Protein AF-A0A941Y9D6-F1 (afdb_monomer_lite)

Foldseek 3Di:
DWFAAPPPGDTDPDNHHPVPPDDDDDCVRVLVDPLQVVQFVVQCVVVCAAPPPRHNPQKTKAQQDVVLVVVSVVDRDDVVCVVVVRIHIHHPVVRVVSCVVVVVDDPDDD

Radius of gyration: 17.36 Å; chains: 1; bounding box: 41×29×42 Å

Sequence (110 aa):
MMRPCLRCGELASGSYCEEHAPVKASAKERGYTYAWSRLSKRCREIQPWCLDCGSEQDLSLDHTTPAAWEIAKRRPLTLKDAAKGLVVVRCMECNNKAGKARGYGVKRAD

pLDDT: mean 88.37, std 13.75, range [37.16, 98.31]

Structure (mmCIF, N/CA/C/O backbone):
data_AF-A0A941Y9D6-F1
#
_entry.id   AF-A0A941Y9D6-F1
#
loop_
_atom_site.group_PDB
_atom_site.id
_atom_site.type_symbol
_atom_site.label_atom_id
_atom_site.label_alt_id
_atom_site.label_comp_id
_atom_site.label_asym_id
_atom_site.label_entity_id
_atom_site.label_seq_id
_atom_site.pdbx_PDB_ins_code
_atom_site.Cartn_x
_atom_site.Cartn_y
_atom_site.Cartn_z
_atom_site.occupancy
_atom_site.B_iso_or_equiv
_atom_site.auth_seq_id
_atom_site.auth_comp_id
_atom_site.auth_asym_id
_atom_site.auth_atom_id
_atom_site.pdbx_PDB_model_num
ATOM 1 N N . MET A 1 1 ? 24.019 -12.736 -13.825 1.00 77.88 1 MET A N 1
ATOM 2 C CA . MET A 1 1 ? 24.033 -13.477 -15.104 1.00 77.88 1 MET A CA 1
ATOM 3 C C . MET A 1 1 ? 23.581 -12.524 -16.191 1.00 77.88 1 MET A C 1
ATOM 5 O O . MET A 1 1 ? 22.601 -11.826 -15.957 1.00 77.88 1 MET A O 1
ATOM 9 N N . MET A 1 2 ? 24.304 -12.435 -17.307 1.00 90.62 2 MET A N 1
ATOM 10 C CA . MET A 1 2 ? 23.871 -11.601 -18.432 1.00 90.62 2 MET A CA 1
ATOM 11 C C . MET A 1 2 ? 22.859 -12.366 -19.285 1.00 90.62 2 MET A C 1
ATOM 13 O O . MET A 1 2 ? 22.965 -13.584 -19.418 1.00 90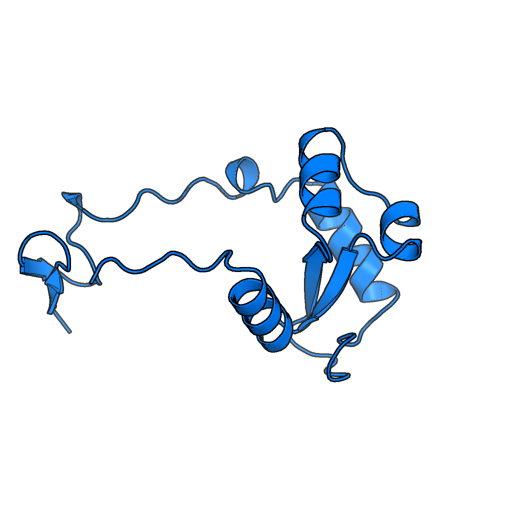.62 2 MET A O 1
ATOM 17 N N . ARG A 1 3 ? 21.862 -11.665 -19.822 1.00 93.81 3 ARG A N 1
ATOM 18 C CA . ARG A 1 3 ? 20.841 -12.226 -20.713 1.00 93.81 3 ARG A CA 1
ATOM 19 C C . ARG A 1 3 ? 20.492 -11.230 -21.821 1.00 93.81 3 ARG A C 1
ATOM 21 O O . ARG A 1 3 ? 20.707 -10.036 -21.620 1.00 93.81 3 ARG A O 1
ATOM 28 N N . PRO A 1 4 ? 19.942 -11.687 -22.954 1.00 95.75 4 PRO A N 1
ATOM 29 C CA . PRO A 1 4 ? 19.460 -10.792 -23.999 1.00 95.75 4 PRO A CA 1
ATOM 30 C C . PRO A 1 4 ? 18.410 -9.806 -23.471 1.00 95.75 4 PRO A C 1
ATOM 32 O O . PRO A 1 4 ? 17.493 -10.183 -22.734 1.00 95.75 4 PRO A O 1
ATOM 35 N N . CYS A 1 5 ? 18.539 -8.544 -23.862 1.00 94.69 5 CYS A N 1
ATOM 36 C CA . CYS A 1 5 ? 17.536 -7.509 -23.677 1.00 94.69 5 CYS A CA 1
ATOM 37 C C . CYS A 1 5 ? 16.238 -7.929 -24.374 1.00 94.69 5 CYS A C 1
ATOM 39 O O . CYS A 1 5 ? 16.250 -8.277 -25.552 1.00 94.69 5 CYS A O 1
ATOM 41 N N . LEU A 1 6 ? 15.102 -7.820 -23.682 1.00 93.44 6 LEU A N 1
ATOM 42 C CA . LEU A 1 6 ? 13.788 -8.194 -24.219 1.00 93.44 6 LEU A CA 1
ATOM 43 C C . LEU A 1 6 ? 13.308 -7.300 -25.378 1.00 93.44 6 LEU A C 1
ATOM 45 O O . LEU A 1 6 ? 12.282 -7.606 -25.972 1.00 93.44 6 LEU A O 1
ATOM 49 N N . ARG A 1 7 ? 14.005 -6.194 -25.683 1.00 91.94 7 ARG A N 1
ATOM 50 C CA . ARG A 1 7 ? 13.630 -5.263 -26.761 1.00 91.94 7 ARG A CA 1
ATOM 51 C C . ARG A 1 7 ? 14.571 -5.288 -27.965 1.00 91.94 7 ARG A C 1
ATOM 53 O O . ARG A 1 7 ? 14.086 -5.281 -29.087 1.00 91.94 7 ARG A O 1
ATOM 60 N N . CYS A 1 8 ? 15.886 -5.307 -27.742 1.00 94.56 8 CYS A N 1
ATOM 61 C CA . CYS A 1 8 ? 16.888 -5.272 -28.818 1.00 94.56 8 CYS A CA 1
ATOM 62 C C . CYS A 1 8 ? 17.754 -6.536 -28.921 1.00 94.56 8 CYS A C 1
ATOM 64 O O . CYS A 1 8 ? 18.535 -6.654 -29.855 1.00 94.56 8 CYS A O 1
ATOM 66 N N . GLY A 1 9 ? 17.654 -7.476 -27.974 1.00 93.50 9 GLY A N 1
ATOM 67 C CA . GLY A 1 9 ? 18.443 -8.714 -27.971 1.00 93.50 9 GLY A CA 1
ATOM 68 C C . GLY A 1 9 ? 19.893 -8.576 -27.487 1.00 93.50 9 GLY A C 1
ATOM 69 O O . GLY A 1 9 ? 20.535 -9.591 -27.225 1.00 93.50 9 GLY A O 1
ATOM 70 N N . GLU A 1 10 ? 20.409 -7.360 -27.296 1.00 95.31 10 GLU A N 1
ATOM 71 C CA . GLU A 1 10 ? 21.774 -7.144 -26.799 1.00 95.31 10 GLU A CA 1
ATOM 72 C C . GLU A 1 10 ? 21.979 -7.678 -25.381 1.00 95.31 10 GLU A C 1
ATOM 74 O O . GLU A 1 10 ? 21.054 -7.720 -24.567 1.00 95.31 10 GLU A O 1
ATOM 79 N N . LEU A 1 11 ? 23.212 -8.068 -25.062 1.00 96.12 11 LEU A N 1
ATOM 80 C CA . LEU A 1 11 ? 23.544 -8.611 -23.753 1.00 96.12 11 LEU A CA 1
ATOM 81 C C . LEU A 1 11 ? 23.364 -7.543 -22.659 1.00 96.12 11 LEU A C 1
ATOM 83 O O . LEU A 1 11 ? 24.011 -6.501 -22.680 1.00 96.12 11 LEU A O 1
ATOM 87 N N . ALA A 1 12 ? 22.509 -7.821 -21.677 1.00 93.75 12 ALA A N 1
ATOM 88 C CA . ALA A 1 12 ? 22.212 -6.922 -20.571 1.00 93.75 12 ALA A CA 1
ATOM 89 C C . ALA A 1 12 ? 22.325 -7.637 -19.217 1.00 93.75 12 ALA A C 1
ATOM 91 O O . ALA A 1 12 ? 22.146 -8.852 -19.097 1.00 93.75 12 ALA A O 1
ATOM 92 N N . SER A 1 13 ? 22.566 -6.864 -18.158 1.00 92.38 13 SER A N 1
ATOM 93 C CA . SER A 1 13 ? 22.562 -7.352 -16.770 1.00 92.38 13 SER A CA 1
ATOM 94 C C . SER A 1 13 ? 21.149 -7.640 -16.236 1.00 92.38 13 SER A C 1
ATOM 96 O O . SER A 1 13 ? 20.993 -8.309 -15.213 1.00 92.38 13 SER A O 1
ATOM 98 N N . GLY A 1 14 ? 20.114 -7.145 -16.925 1.00 90.19 14 GLY A N 1
ATOM 99 C CA . GLY A 1 14 ? 18.710 -7.204 -16.524 1.00 90.19 14 GLY A CA 1
ATOM 100 C C . GLY A 1 14 ? 17.781 -7.694 -17.634 1.00 90.19 14 GLY A C 1
ATOM 101 O O . GLY A 1 14 ? 18.181 -8.421 -18.531 1.00 90.19 14 GLY A O 1
ATOM 102 N N . SER A 1 15 ? 16.484 -7.374 -17.533 1.00 92.25 15 SER A N 1
ATOM 103 C CA . SER A 1 15 ? 15.508 -7.661 -18.611 1.00 92.25 15 SER A CA 1
ATOM 104 C C . SER A 1 15 ? 15.696 -6.756 -19.830 1.00 92.25 15 SER A C 1
ATOM 106 O O . SER A 1 15 ? 15.240 -7.096 -20.912 1.00 92.25 15 SER A O 1
ATOM 108 N N . TYR A 1 16 ? 16.326 -5.601 -19.642 1.00 93.31 16 TYR A N 1
ATOM 109 C CA . TYR A 1 16 ? 16.530 -4.579 -20.659 1.00 93.31 16 TYR A CA 1
ATOM 110 C C . TYR A 1 16 ? 17.957 -4.029 -20.521 1.00 93.31 16 TYR A C 1
ATOM 112 O O . TYR A 1 16 ? 18.493 -4.045 -19.408 1.00 93.31 16 TYR A O 1
ATOM 120 N N . CYS A 1 17 ? 18.563 -3.570 -21.621 1.00 93.75 17 CYS A N 1
ATOM 121 C CA . CYS A 1 17 ? 19.792 -2.767 -21.584 1.00 93.75 17 CYS A CA 1
ATOM 122 C C . CYS A 1 17 ? 19.501 -1.363 -21.022 1.00 93.75 17 CYS A C 1
ATOM 124 O O . CYS A 1 17 ? 18.337 -1.016 -20.826 1.00 93.75 17 CYS A O 1
ATOM 126 N N . GLU A 1 18 ? 20.532 -0.559 -20.748 1.00 90.75 18 GLU A N 1
ATOM 127 C CA . GLU A 1 18 ? 20.365 0.774 -20.142 1.00 90.75 18 GLU A CA 1
ATOM 128 C C . GLU A 1 18 ? 19.460 1.698 -20.969 1.00 90.75 18 GLU A C 1
ATOM 130 O O . GLU A 1 18 ? 18.605 2.374 -20.403 1.00 90.75 18 GLU A O 1
ATOM 135 N N . GLU A 1 19 ? 19.567 1.650 -22.299 1.00 92.06 19 GLU A N 1
ATOM 136 C CA . GLU A 1 19 ? 18.731 2.434 -23.218 1.00 92.06 19 GLU A CA 1
ATOM 137 C C . GLU A 1 19 ? 17.250 2.027 -23.167 1.00 92.06 19 GLU A C 1
ATOM 139 O O . GLU A 1 19 ? 16.346 2.859 -23.231 1.00 92.06 19 GLU A O 1
ATOM 144 N N . HIS A 1 20 ? 16.985 0.728 -23.029 1.00 92.38 20 HIS A N 1
ATOM 145 C CA . HIS A 1 20 ? 15.633 0.172 -23.047 1.00 92.38 20 HIS A CA 1
ATOM 146 C C . HIS A 1 20 ? 15.050 -0.058 -21.65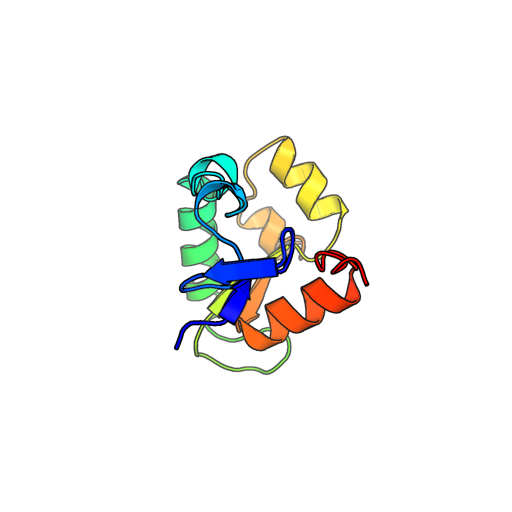2 1.00 92.38 20 HIS A C 1
ATOM 148 O O . HIS A 1 20 ? 13.915 -0.531 -21.526 1.00 92.38 20 HIS A O 1
ATOM 154 N N . ALA A 1 21 ? 15.808 0.245 -20.599 1.00 88.75 21 ALA A N 1
ATOM 155 C CA . ALA A 1 21 ? 15.342 0.123 -19.235 1.00 88.75 21 ALA A CA 1
ATOM 156 C C . ALA A 1 21 ? 14.176 1.101 -19.017 1.00 88.75 21 ALA A C 1
ATOM 158 O O . ALA A 1 21 ? 14.321 2.303 -19.243 1.00 88.75 21 ALA A O 1
ATOM 159 N N . PRO A 1 22 ? 12.999 0.625 -18.571 1.00 84.00 22 PRO A N 1
ATOM 160 C CA . PRO A 1 22 ? 11.873 1.512 -18.345 1.00 84.00 22 PRO A CA 1
ATOM 161 C C . PRO A 1 22 ? 12.215 2.503 -17.233 1.00 84.00 22 PRO A C 1
ATOM 163 O O . PRO A 1 22 ? 12.540 2.107 -16.107 1.00 84.00 22 PRO A O 1
ATOM 166 N N . VAL A 1 23 ? 12.091 3.795 -17.537 1.00 83.06 23 VAL A N 1
ATOM 167 C CA . VAL A 1 23 ? 12.216 4.858 -16.541 1.00 83.06 23 VAL A CA 1
ATOM 168 C C . VAL A 1 23 ? 11.074 4.699 -15.543 1.00 83.06 23 VAL A C 1
ATOM 170 O O . VAL A 1 23 ? 9.895 4.834 -15.876 1.00 83.06 23 VAL A O 1
ATOM 173 N N . LYS A 1 24 ? 11.413 4.356 -14.299 1.00 77.81 24 LYS A N 1
ATOM 174 C CA . LYS A 1 24 ? 10.419 4.239 -13.232 1.00 77.81 24 LYS A CA 1
ATOM 175 C C . LYS A 1 24 ? 10.044 5.636 -12.760 1.00 77.81 24 LYS A C 1
ATOM 177 O O . LYS A 1 24 ? 10.896 6.356 -12.249 1.00 77.81 24 LYS A O 1
ATOM 182 N N . ALA A 1 25 ? 8.761 5.970 -12.855 1.00 79.56 25 ALA A N 1
ATOM 183 C CA . ALA A 1 25 ? 8.219 7.163 -12.220 1.00 79.56 25 ALA A CA 1
ATOM 184 C C . ALA A 1 25 ? 8.559 7.180 -10.716 1.00 79.56 25 ALA A C 1
ATOM 186 O O . ALA A 1 25 ? 8.548 6.138 -10.035 1.00 79.56 25 ALA A O 1
ATOM 187 N N . SER A 1 26 ? 8.848 8.367 -10.186 1.00 80.00 26 SER A N 1
ATOM 188 C CA . SER A 1 26 ? 9.148 8.570 -8.771 1.00 80.00 26 SER A CA 1
ATOM 189 C C . SER A 1 26 ? 8.003 8.071 -7.883 1.00 80.00 26 SER A C 1
ATOM 191 O O . SER A 1 26 ? 6.857 7.911 -8.307 1.00 80.00 26 SER A O 1
ATOM 193 N N . ALA A 1 27 ? 8.288 7.812 -6.604 1.00 74.25 27 ALA A N 1
ATOM 194 C CA . ALA A 1 27 ? 7.248 7.404 -5.655 1.00 74.25 27 ALA A CA 1
ATOM 195 C C . ALA A 1 27 ? 6.094 8.423 -5.588 1.00 74.25 27 ALA A C 1
ATOM 197 O O . ALA A 1 27 ? 4.928 8.038 -5.514 1.00 74.25 27 ALA A O 1
ATOM 198 N N . LYS A 1 28 ? 6.411 9.718 -5.689 1.00 73.44 28 LYS A N 1
ATOM 199 C CA . LYS A 1 28 ? 5.413 10.788 -5.718 1.00 73.44 28 LYS A CA 1
ATOM 200 C C . LYS A 1 28 ? 4.525 10.693 -6.961 1.00 73.44 28 LYS A C 1
ATOM 202 O O . LYS A 1 28 ? 3.308 10.732 -6.823 1.00 73.44 28 LYS A O 1
ATOM 207 N N . GLU A 1 29 ? 5.117 10.512 -8.139 1.00 74.38 29 GLU A N 1
ATOM 208 C CA . GLU A 1 29 ? 4.380 10.357 -9.404 1.00 74.38 29 GLU A CA 1
ATOM 209 C C . GLU A 1 29 ? 3.519 9.089 -9.429 1.00 74.38 29 GLU A C 1
ATOM 211 O O . GLU A 1 29 ? 2.432 9.087 -9.995 1.00 74.38 29 GLU A O 1
ATOM 216 N N . ARG A 1 30 ? 3.951 8.026 -8.742 1.00 73.19 30 ARG A N 1
ATOM 217 C CA . ARG A 1 30 ? 3.161 6.797 -8.558 1.00 73.19 30 ARG A CA 1
ATOM 218 C C . ARG A 1 30 ? 2.035 6.925 -7.521 1.00 73.19 30 ARG A C 1
ATOM 220 O O . ARG A 1 30 ? 1.326 5.951 -7.290 1.00 73.19 30 ARG A O 1
ATOM 227 N N . GLY A 1 31 ? 1.870 8.087 -6.884 1.00 72.94 31 GLY A N 1
ATOM 228 C CA . GLY A 1 31 ? 0.779 8.353 -5.942 1.00 72.94 31 GLY A CA 1
ATOM 229 C C . GLY A 1 31 ? 1.076 8.028 -4.473 1.00 72.94 31 GLY A C 1
ATOM 230 O O . GLY A 1 31 ? 0.173 8.136 -3.642 1.00 72.94 31 GLY A O 1
ATOM 231 N N . TYR A 1 32 ? 2.324 7.702 -4.104 1.00 77.75 32 TYR A N 1
ATOM 232 C CA . TYR A 1 32 ? 2.740 7.506 -2.703 1.00 77.75 32 TYR A CA 1
ATOM 233 C C . TYR A 1 32 ? 2.918 8.848 -1.979 1.00 77.75 32 TYR A C 1
ATOM 235 O O . TYR A 1 32 ? 4.005 9.226 -1.545 1.00 77.75 32 TYR A O 1
ATOM 243 N N . THR A 1 33 ? 1.833 9.610 -1.887 1.00 88.44 33 THR A N 1
ATOM 244 C CA . THR A 1 33 ? 1.808 10.898 -1.194 1.00 88.44 33 THR A CA 1
ATOM 245 C C . THR A 1 33 ? 1.883 10.713 0.324 1.00 88.44 33 THR A C 1
ATOM 247 O O . THR A 1 33 ? 1.550 9.655 0.859 1.00 88.44 33 THR A O 1
ATOM 250 N N . TYR A 1 34 ? 2.255 11.773 1.049 1.00 91.06 34 TYR A N 1
ATOM 251 C CA . TYR A 1 34 ? 2.231 11.768 2.517 1.00 91.06 34 TYR A CA 1
ATOM 252 C C . TYR A 1 34 ? 0.852 11.373 3.076 1.00 91.06 34 TYR A C 1
ATOM 254 O O . TYR A 1 34 ? 0.766 10.567 4.003 1.00 91.06 34 TYR A O 1
ATOM 262 N N . ALA A 1 35 ? -0.227 11.889 2.475 1.00 92.31 35 ALA A N 1
ATOM 263 C CA . ALA A 1 35 ? -1.597 11.565 2.865 1.00 92.31 35 ALA A CA 1
ATOM 264 C C . ALA A 1 35 ? -1.905 10.068 2.698 1.00 92.31 35 ALA A C 1
ATOM 266 O O . ALA A 1 35 ? -2.467 9.453 3.606 1.00 92.31 35 ALA A O 1
ATOM 267 N N . TRP A 1 36 ? -1.473 9.466 1.585 1.00 94.12 36 TRP A N 1
ATOM 268 C CA . TRP A 1 36 ? -1.618 8.031 1.351 1.00 94.12 36 TRP A CA 1
ATOM 269 C C . TRP A 1 36 ? -0.841 7.200 2.375 1.00 94.12 36 TRP A C 1
ATOM 271 O O . TRP A 1 36 ? -1.406 6.301 2.994 1.00 94.12 36 TRP A O 1
ATOM 281 N N . SER A 1 37 ? 0.426 7.538 2.631 1.00 93.94 37 SER A N 1
ATOM 282 C CA . SER A 1 37 ? 1.254 6.840 3.624 1.00 93.94 37 SER A CA 1
ATOM 283 C C . SER A 1 37 ? 0.639 6.900 5.027 1.00 93.94 37 SER A C 1
ATOM 285 O O . SER A 1 37 ? 0.605 5.900 5.747 1.00 93.94 37 SER A O 1
ATOM 287 N N . ARG A 1 38 ? 0.085 8.060 5.402 1.00 96.31 38 ARG A N 1
ATOM 288 C CA . ARG A 1 38 ? -0.631 8.283 6.666 1.00 96.31 38 ARG A CA 1
ATOM 289 C C . ARG A 1 38 ? -1.914 7.467 6.783 1.00 96.31 38 ARG A C 1
ATOM 291 O O . ARG A 1 38 ? -2.170 6.925 7.859 1.00 96.31 38 ARG A O 1
ATOM 298 N N . LEU A 1 39 ? -2.708 7.402 5.715 1.00 97.38 39 LEU A N 1
ATOM 299 C CA . LEU A 1 39 ? -3.920 6.588 5.657 1.00 97.38 39 LEU A CA 1
ATOM 300 C C . LEU A 1 39 ? -3.574 5.101 5.744 1.00 97.38 39 LEU A C 1
ATOM 302 O O . LEU A 1 39 ? -4.104 4.402 6.598 1.00 97.38 39 LEU A O 1
ATOM 306 N N . SER A 1 40 ? -2.633 4.650 4.915 1.00 96.88 40 SER A N 1
ATOM 307 C CA . SER A 1 40 ? -2.165 3.266 4.852 1.00 96.88 40 SER A CA 1
ATOM 308 C C . SER A 1 40 ? -1.672 2.768 6.208 1.00 96.88 40 SER A C 1
ATOM 310 O O . SER A 1 40 ? -2.087 1.698 6.649 1.00 96.88 40 SER A O 1
ATOM 312 N N . LYS A 1 41 ? -0.867 3.573 6.918 1.00 97.75 41 LYS A N 1
ATOM 313 C CA . LYS A 1 41 ? -0.428 3.254 8.282 1.00 97.75 41 LYS A CA 1
ATOM 314 C C . LYS A 1 41 ? -1.616 3.069 9.231 1.00 97.75 41 LYS A C 1
ATOM 316 O O . LYS A 1 41 ? -1.723 2.016 9.845 1.00 97.75 41 LYS A O 1
ATOM 321 N N . ARG A 1 42 ? -2.534 4.040 9.292 1.00 98.12 42 ARG A N 1
ATOM 322 C CA . ARG A 1 42 ? -3.712 3.972 10.175 1.00 98.12 42 ARG A CA 1
ATOM 323 C C . ARG A 1 42 ? -4.629 2.793 9.859 1.00 98.12 42 ARG A C 1
ATOM 325 O O . ARG A 1 42 ? -5.114 2.144 10.773 1.00 98.12 42 ARG A O 1
ATOM 332 N N . CYS A 1 43 ? -4.873 2.503 8.584 1.00 98.19 43 CYS A N 1
ATOM 333 C CA . CYS A 1 43 ? -5.702 1.363 8.199 1.00 98.19 43 CYS A CA 1
ATOM 334 C C . CYS A 1 43 ? -5.083 0.036 8.652 1.00 98.19 43 CYS A C 1
ATOM 336 O O . CYS A 1 43 ? -5.817 -0.810 9.142 1.00 98.19 43 CYS A O 1
ATOM 338 N N . ARG A 1 44 ? -3.757 -0.129 8.551 1.00 97.94 44 ARG A N 1
ATOM 339 C CA . ARG A 1 44 ? -3.064 -1.328 9.056 1.00 97.94 44 ARG A CA 1
ATOM 340 C C . ARG A 1 44 ? -3.029 -1.420 10.579 1.00 97.94 44 ARG A C 1
ATOM 342 O O . ARG A 1 44 ? -3.016 -2.519 11.102 1.00 97.94 44 ARG A O 1
ATOM 349 N N . GLU A 1 45 ? -3.018 -0.291 11.284 1.00 98.00 45 GLU A N 1
ATOM 350 C CA . GLU A 1 45 ? -3.149 -0.277 12.750 1.00 98.00 45 GLU A CA 1
ATOM 351 C C . GLU A 1 45 ? -4.552 -0.722 13.193 1.00 98.00 45 GLU A C 1
ATOM 353 O O . GLU A 1 45 ? -4.686 -1.421 14.189 1.00 98.00 45 GLU A O 1
ATOM 358 N N . ILE A 1 46 ? -5.595 -0.332 12.450 1.00 97.56 46 ILE A N 1
ATOM 359 C CA . ILE A 1 46 ? -6.992 -0.701 12.738 1.00 97.56 46 ILE A CA 1
ATOM 360 C C . ILE A 1 46 ? -7.297 -2.142 12.304 1.00 97.56 46 ILE A C 1
ATOM 362 O O . ILE A 1 46 ? -8.014 -2.854 12.999 1.00 97.56 46 ILE A O 1
ATOM 366 N N . GLN A 1 47 ? -6.769 -2.559 11.153 1.00 97.75 47 GLN A N 1
ATOM 367 C CA . GLN A 1 47 ? -6.919 -3.897 10.589 1.00 97.75 47 GLN A CA 1
ATOM 368 C C . GLN A 1 47 ? -5.526 -4.529 10.408 1.00 97.75 47 GLN A C 1
ATOM 370 O O . GLN A 1 47 ? -5.006 -4.544 9.287 1.00 97.75 47 GLN A O 1
ATOM 375 N N . PRO A 1 48 ? -4.898 -5.040 11.484 1.00 97.75 48 PRO A N 1
ATOM 376 C CA . PRO A 1 48 ? -3.5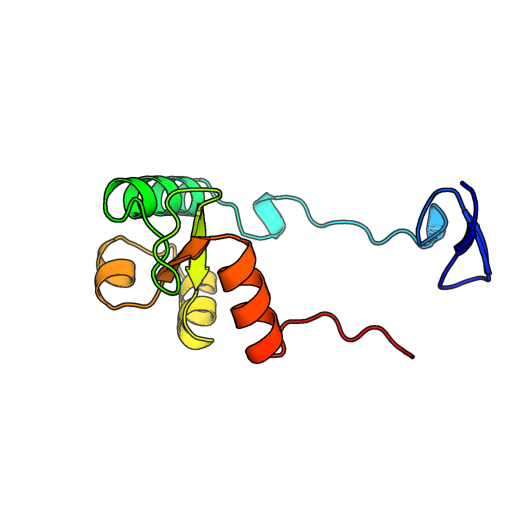79 -5.677 11.434 1.00 97.75 48 PRO A CA 1
ATOM 377 C C . PRO A 1 48 ? -3.595 -7.089 10.816 1.00 97.75 48 PRO A C 1
ATOM 379 O O . PRO A 1 48 ? -2.762 -7.920 11.148 1.00 97.75 48 PRO A O 1
ATOM 382 N N . TRP A 1 49 ? -4.514 -7.359 9.886 1.00 98.31 49 TRP A N 1
ATOM 383 C CA . TRP A 1 49 ? -4.623 -8.618 9.148 1.00 98.31 49 TRP A CA 1
ATOM 384 C C . TRP A 1 49 ? -5.105 -8.383 7.712 1.00 98.31 49 TRP A C 1
ATOM 386 O O . TRP A 1 49 ? -5.768 -7.392 7.389 1.00 98.31 49 TRP A O 1
ATOM 396 N N . CYS A 1 50 ? -4.797 -9.316 6.819 1.00 98.19 50 CYS A N 1
ATOM 397 C CA . CYS A 1 50 ? -5.262 -9.309 5.440 1.00 98.19 50 CYS A CA 1
ATOM 398 C C . CYS A 1 50 ? -6.755 -9.639 5.371 1.00 98.19 50 CYS A C 1
ATOM 400 O O . CYS A 1 50 ? -7.195 -10.637 5.935 1.00 98.19 50 CYS A O 1
ATOM 402 N N . LEU A 1 51 ? -7.518 -8.849 4.607 1.00 97.19 51 LEU A N 1
ATOM 403 C CA . LEU A 1 51 ? -8.947 -9.091 4.401 1.00 97.19 51 LEU A CA 1
ATOM 404 C C . LEU A 1 51 ? -9.247 -10.456 3.760 1.00 97.19 51 LEU A C 1
ATOM 406 O O . LEU A 1 51 ? -10.259 -11.064 4.086 1.00 97.19 51 LEU A O 1
ATOM 410 N N . ASP A 1 52 ? -8.402 -10.917 2.833 1.00 96.56 52 ASP A N 1
ATOM 411 C CA . ASP A 1 52 ? -8.707 -12.111 2.038 1.00 96.56 52 ASP A CA 1
ATOM 412 C C . ASP A 1 52 ? -8.190 -13.412 2.678 1.00 96.56 52 ASP A C 1
ATOM 414 O O . ASP A 1 52 ? -8.833 -14.447 2.530 1.00 96.56 52 ASP A O 1
ATOM 418 N N . CYS A 1 53 ? -7.036 -13.391 3.361 1.00 97.62 53 CYS A N 1
ATOM 419 C CA . CYS A 1 53 ? -6.406 -14.605 3.909 1.00 97.62 53 CYS A CA 1
ATOM 420 C C . CYS A 1 53 ? -6.081 -14.559 5.409 1.00 97.62 53 CYS A C 1
ATOM 422 O O . CYS A 1 53 ? -5.592 -15.548 5.945 1.00 97.62 53 CYS A O 1
ATOM 424 N N . GLY A 1 54 ? -6.295 -13.428 6.086 1.00 98.06 54 GLY A N 1
ATOM 425 C CA . GLY A 1 54 ? -6.008 -13.280 7.516 1.00 98.06 54 GLY A CA 1
ATOM 426 C C . GLY A 1 54 ? -4.529 -13.122 7.889 1.00 98.06 54 GLY A C 1
ATOM 427 O O . GLY A 1 54 ? -4.242 -12.915 9.059 1.00 98.06 54 GLY A O 1
ATOM 428 N N . SER A 1 55 ? -3.586 -13.168 6.938 1.00 98.06 55 SER A N 1
ATOM 429 C CA . SER A 1 55 ? -2.158 -12.937 7.230 1.00 98.06 55 SER A CA 1
ATOM 430 C C . SER A 1 55 ? -1.935 -11.596 7.932 1.00 98.06 55 SER A C 1
ATOM 432 O O . SER A 1 55 ? -2.462 -10.583 7.485 1.00 98.06 55 SER A O 1
ATOM 434 N N . GLU A 1 56 ? -1.108 -11.572 8.971 1.00 98.19 56 GLU A N 1
ATOM 435 C CA . GLU A 1 56 ? -0.706 -10.352 9.693 1.00 98.19 56 GLU A CA 1
ATOM 436 C C . GLU A 1 56 ? 0.605 -9.754 9.148 1.00 98.19 56 GLU A C 1
ATOM 438 O O . GLU A 1 56 ? 1.088 -8.720 9.608 1.00 98.19 56 GLU A O 1
ATOM 443 N N . GLN A 1 57 ? 1.197 -10.406 8.145 1.00 96.88 57 GLN A N 1
ATOM 444 C CA . GLN A 1 57 ? 2.499 -10.056 7.592 1.00 96.88 57 GLN A CA 1
ATOM 445 C C . GLN A 1 57 ? 2.376 -9.406 6.213 1.00 96.88 57 GLN A C 1
ATOM 447 O O . GLN A 1 57 ? 1.446 -9.677 5.450 1.00 96.88 57 GLN A O 1
ATOM 452 N N . ASP A 1 58 ? 3.362 -8.563 5.894 1.00 96.94 58 ASP A N 1
ATOM 453 C CA . ASP A 1 58 ? 3.531 -7.919 4.585 1.00 96.94 58 ASP A CA 1
ATOM 454 C C . ASP A 1 58 ? 2.258 -7.219 4.075 1.00 96.94 58 ASP A C 1
ATOM 456 O O . ASP A 1 58 ? 1.772 -7.427 2.959 1.00 96.94 58 ASP A O 1
ATOM 460 N N . LEU A 1 59 ? 1.666 -6.411 4.957 1.00 97.94 59 LEU A N 1
ATOM 461 C CA . LEU A 1 59 ? 0.398 -5.734 4.723 1.00 97.94 59 LEU A CA 1
ATOM 462 C C . LEU A 1 59 ? 0.561 -4.431 3.932 1.00 97.94 59 LEU A C 1
ATOM 464 O O . LEU A 1 59 ? 1.385 -3.560 4.227 1.00 97.94 59 LEU A O 1
ATOM 468 N N . SER A 1 60 ? -0.350 -4.226 2.990 1.00 96.00 60 SER A N 1
ATOM 469 C CA . SER A 1 60 ? -0.507 -3.015 2.195 1.00 96.00 60 SER A CA 1
ATOM 470 C C . SER A 1 60 ? -1.965 -2.548 2.192 1.00 96.00 60 SER A C 1
ATOM 472 O O . SER A 1 60 ? -2.861 -3.254 2.650 1.00 96.00 60 SER A O 1
ATOM 474 N N . LEU A 1 61 ? -2.198 -1.331 1.700 1.00 96.00 61 LEU A N 1
ATOM 475 C CA . LEU A 1 61 ? -3.536 -0.782 1.485 1.00 96.00 61 LEU A CA 1
ATOM 476 C C . LEU A 1 61 ? -3.839 -0.823 -0.018 1.00 96.00 61 LEU A C 1
ATOM 478 O O . LEU A 1 61 ? -3.097 -0.234 -0.803 1.00 96.00 61 LEU A O 1
ATOM 482 N N . ASP A 1 62 ? -4.910 -1.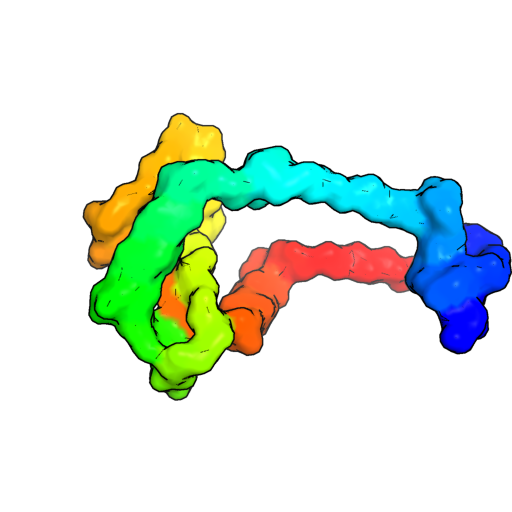512 -0.406 1.00 93.25 62 ASP A N 1
ATOM 483 C CA . ASP A 1 62 ? -5.339 -1.686 -1.798 1.00 93.25 62 ASP A CA 1
ATOM 484 C C . ASP A 1 62 ? -6.611 -0.885 -2.089 1.00 93.25 62 ASP A C 1
ATOM 486 O O . ASP A 1 62 ? -7.499 -0.799 -1.244 1.00 93.25 62 ASP A O 1
ATOM 490 N N . HIS A 1 63 ? -6.729 -0.353 -3.304 1.00 92.81 63 HIS A N 1
ATOM 491 C CA . HIS A 1 63 ? -7.978 0.209 -3.817 1.00 92.81 63 HIS A CA 1
ATOM 492 C C . HIS A 1 63 ? -8.896 -0.931 -4.262 1.00 92.81 63 HIS A C 1
ATOM 494 O O . HIS A 1 63 ? -8.507 -1.768 -5.073 1.00 92.81 63 HIS A O 1
ATOM 500 N N . THR A 1 64 ? -10.136 -0.976 -3.781 1.00 90.56 64 THR A N 1
ATOM 501 C CA . THR A 1 64 ? -11.016 -2.130 -4.036 1.00 90.56 64 THR A CA 1
ATOM 502 C C . THR A 1 64 ? -11.602 -2.160 -5.442 1.00 90.56 64 THR A C 1
ATOM 504 O O . THR A 1 64 ? -11.793 -3.246 -5.996 1.00 90.56 64 THR A O 1
ATOM 507 N N . THR A 1 65 ? -11.867 -0.989 -6.025 1.00 86.38 65 THR A N 1
ATOM 508 C CA . THR A 1 65 ? -12.614 -0.821 -7.280 1.00 86.38 65 THR A CA 1
ATOM 509 C C . THR A 1 65 ? -11.990 0.253 -8.181 1.00 86.38 65 THR A C 1
ATOM 511 O O . THR A 1 65 ? -11.284 1.132 -7.680 1.00 86.38 65 THR A O 1
ATOM 514 N N . PRO A 1 66 ? -12.285 0.260 -9.498 1.00 86.12 66 PRO A N 1
ATOM 515 C CA . PRO A 1 66 ? -11.902 1.365 -10.382 1.00 86.12 66 PRO A CA 1
ATOM 516 C C . PRO A 1 66 ? -12.423 2.728 -9.902 1.00 86.12 66 PRO A C 1
ATOM 518 O O . PRO A 1 66 ? -11.719 3.729 -9.991 1.00 86.12 66 PRO A O 1
ATOM 521 N N . ALA A 1 67 ? -13.622 2.773 -9.311 1.00 87.62 67 ALA A N 1
ATOM 522 C CA . ALA A 1 67 ? -14.176 4.001 -8.745 1.00 87.62 67 ALA A CA 1
ATOM 523 C C . ALA A 1 67 ? -13.305 4.567 -7.609 1.00 87.62 67 ALA A C 1
ATOM 525 O O . ALA A 1 67 ? -13.118 5.779 -7.526 1.00 87.62 67 ALA A O 1
ATOM 526 N N . ALA A 1 68 ? -12.721 3.706 -6.767 1.00 90.62 68 ALA A N 1
ATOM 527 C CA . ALA A 1 68 ? -11.796 4.143 -5.723 1.00 90.62 68 ALA A CA 1
ATOM 528 C C . ALA A 1 68 ? -10.547 4.829 -6.308 1.00 90.62 68 ALA A C 1
ATOM 530 O O . ALA A 1 68 ? -10.118 5.858 -5.785 1.00 90.62 68 ALA A O 1
ATOM 531 N N . TRP A 1 69 ? -10.016 4.313 -7.423 1.00 88.94 69 TRP A N 1
ATOM 532 C CA . TRP A 1 69 ? -8.915 4.948 -8.155 1.00 88.94 69 TRP A CA 1
ATOM 533 C C . TRP A 1 69 ? -9.304 6.319 -8.714 1.00 88.94 69 TRP A C 1
ATOM 535 O O . TRP A 1 69 ? -8.551 7.279 -8.559 1.00 88.94 69 TRP A O 1
ATOM 545 N N . GLU A 1 70 ? -10.484 6.442 -9.324 1.00 90.00 70 GLU A N 1
ATOM 546 C CA . GLU A 1 70 ? -10.958 7.722 -9.867 1.00 90.00 70 GLU A CA 1
ATOM 547 C C . GLU A 1 70 ? -11.161 8.785 -8.782 1.00 90.00 70 GLU A C 1
ATOM 549 O O . GLU A 1 70 ? -10.850 9.959 -8.988 1.00 90.00 70 GLU A O 1
ATOM 554 N N . ILE A 1 71 ? -11.621 8.385 -7.595 1.00 92.06 71 ILE A N 1
ATOM 555 C CA . ILE A 1 71 ? -11.721 9.292 -6.447 1.00 92.06 71 ILE A CA 1
ATOM 556 C C . ILE A 1 71 ? -10.322 9.718 -5.982 1.00 92.06 71 ILE A C 1
ATO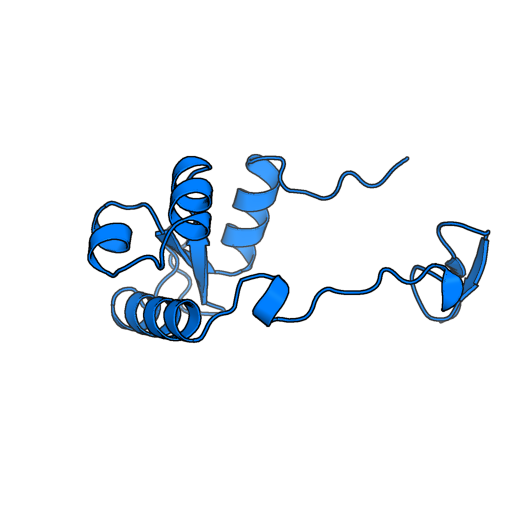M 558 O O . ILE A 1 71 ? -10.095 10.912 -5.774 1.00 92.06 71 ILE A O 1
ATOM 562 N N . ALA A 1 72 ? -9.382 8.774 -5.866 1.00 90.44 72 ALA A N 1
ATOM 563 C CA . ALA A 1 72 ? -8.013 9.037 -5.415 1.00 90.44 72 ALA A CA 1
ATOM 564 C C . ALA A 1 72 ? -7.242 9.998 -6.340 1.00 90.44 72 ALA A C 1
ATOM 566 O O . ALA A 1 72 ? -6.394 10.755 -5.869 1.00 90.44 72 ALA A O 1
ATOM 567 N N . LYS A 1 73 ? -7.567 10.023 -7.642 1.00 89.38 73 LYS A N 1
ATOM 568 C CA . LYS A 1 73 ? -7.024 11.005 -8.600 1.00 89.38 73 LYS A CA 1
ATOM 569 C C . LYS A 1 73 ? -7.500 12.437 -8.333 1.00 89.38 73 LYS A C 1
ATOM 571 O O . LYS A 1 73 ? -6.803 13.382 -8.685 1.00 89.38 73 LYS A O 1
ATOM 576 N N . ARG A 1 74 ? -8.691 12.607 -7.749 1.00 91.19 74 ARG A N 1
ATOM 577 C CA . ARG A 1 74 ? -9.335 13.918 -7.539 1.00 91.19 74 ARG A CA 1
ATOM 578 C C . ARG A 1 74 ? -9.092 14.483 -6.145 1.00 91.19 74 ARG A C 1
ATOM 580 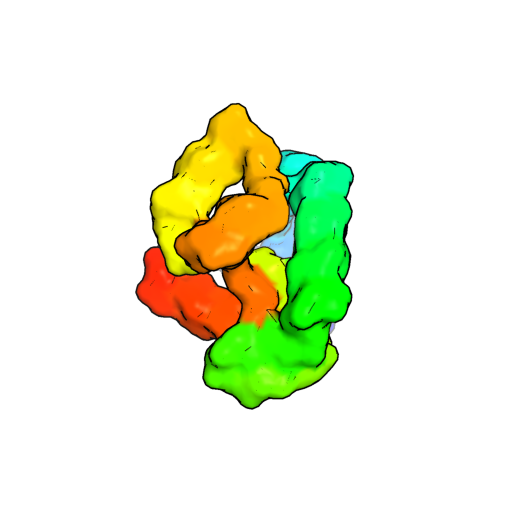O O . ARG A 1 74 ? -9.051 15.697 -5.979 1.00 91.19 74 ARG A O 1
ATOM 587 N N . ARG A 1 75 ? -8.971 13.619 -5.134 1.00 93.56 75 ARG A N 1
ATOM 588 C CA . ARG A 1 75 ? -8.701 14.015 -3.747 1.00 93.56 75 ARG A CA 1
ATOM 589 C C . ARG A 1 75 ? -8.024 12.893 -2.957 1.00 93.56 75 ARG A C 1
ATOM 591 O O . ARG A 1 75 ? -8.237 11.721 -3.264 1.00 93.56 75 ARG A O 1
ATOM 598 N N . PRO A 1 76 ? -7.307 13.216 -1.868 1.00 93.75 76 PRO A N 1
ATOM 599 C CA . PRO A 1 76 ? -6.867 12.206 -0.915 1.00 93.75 76 PRO A CA 1
ATOM 600 C C . PRO A 1 76 ? -8.044 11.407 -0.332 1.00 93.75 76 PRO A C 1
ATOM 602 O O . PRO A 1 76 ? -9.100 11.964 -0.001 1.00 93.75 76 PRO A O 1
ATOM 605 N N . LEU A 1 77 ? -7.845 10.097 -0.182 1.00 95.00 77 LEU A N 1
ATOM 606 C CA . LEU A 1 77 ? -8.771 9.211 0.521 1.00 95.00 77 LEU A CA 1
ATOM 607 C C . LEU A 1 77 ? -8.614 9.344 2.043 1.00 95.00 77 LEU A C 1
ATOM 609 O O . LEU A 1 77 ? -7.575 9.760 2.558 1.00 95.00 77 LEU A O 1
ATOM 613 N N . THR A 1 78 ? -9.672 8.994 2.767 1.00 96.50 78 THR A N 1
ATOM 614 C CA . THR A 1 78 ? -9.789 9.154 4.222 1.00 96.50 78 THR A CA 1
ATOM 615 C C . THR A 1 78 ? -10.174 7.841 4.904 1.00 96.50 78 THR A C 1
ATOM 617 O O . THR A 1 78 ? -10.575 6.878 4.253 1.00 96.50 78 THR A O 1
ATOM 620 N N . LEU A 1 79 ? -10.141 7.805 6.241 1.00 97.12 79 LEU A N 1
ATOM 621 C CA . LEU A 1 79 ? -10.654 6.655 7.000 1.00 97.12 79 LEU A CA 1
ATOM 622 C C . LEU A 1 79 ? -12.151 6.400 6.760 1.00 97.12 79 LEU A C 1
ATOM 624 O O . LEU A 1 79 ? -12.579 5.253 6.794 1.00 97.12 79 LEU A O 1
ATOM 628 N N . LYS A 1 80 ? -12.944 7.441 6.463 1.00 97.25 80 LYS A N 1
ATOM 629 C CA . LYS A 1 80 ? -14.359 7.271 6.089 1.00 97.25 80 LYS A CA 1
ATOM 630 C C . LYS A 1 80 ? -14.501 6.538 4.755 1.00 97.25 80 LYS A C 1
ATOM 632 O O . LYS A 1 80 ? -15.435 5.766 4.587 1.00 97.25 80 LYS A O 1
ATOM 637 N N . ASP A 1 81 ? -13.587 6.776 3.816 1.00 96.94 81 ASP A N 1
ATOM 638 C CA . ASP A 1 81 ? -13.554 6.064 2.534 1.00 96.94 81 ASP A CA 1
ATOM 639 C C . ASP A 1 81 ? -13.150 4.591 2.733 1.00 96.94 81 ASP A C 1
ATOM 641 O O . ASP A 1 81 ? -13.753 3.704 2.131 1.00 96.94 81 ASP A O 1
ATOM 645 N N . ALA A 1 82 ? -12.195 4.323 3.632 1.00 95.69 82 ALA A N 1
ATOM 646 C CA . ALA A 1 82 ? -11.819 2.964 4.029 1.00 95.69 82 ALA A CA 1
ATOM 647 C C . ALA A 1 82 ? -12.984 2.211 4.695 1.00 95.69 82 ALA A C 1
ATOM 649 O O . ALA A 1 82 ? -13.284 1.086 4.311 1.00 95.69 82 ALA A O 1
ATOM 650 N N . ALA A 1 83 ? -13.712 2.855 5.614 1.00 95.00 83 ALA A N 1
ATOM 651 C CA . ALA A 1 83 ? -14.898 2.276 6.253 1.00 95.00 83 ALA A CA 1
ATOM 652 C C . ALA A 1 83 ? -16.034 1.964 5.257 1.00 95.00 83 ALA A C 1
ATOM 654 O O . ALA A 1 83 ? -16.834 1.066 5.492 1.00 95.00 83 ALA A O 1
ATOM 655 N N . LYS A 1 84 ? -16.089 2.680 4.126 1.00 95.69 84 LYS A N 1
ATOM 656 C CA . LYS A 1 84 ? -17.003 2.400 3.004 1.00 95.69 84 LYS A CA 1
ATOM 657 C C . LYS A 1 84 ? -16.482 1.316 2.052 1.00 95.69 84 LYS A C 1
ATOM 659 O O . LYS A 1 84 ? -17.103 1.063 1.024 1.00 95.69 84 LYS A O 1
ATOM 664 N N . GLY A 1 85 ? -15.329 0.720 2.347 1.00 94.25 85 GLY A N 1
ATOM 665 C CA . GLY A 1 85 ? -14.721 -0.323 1.533 1.00 94.25 85 GLY A CA 1
ATOM 666 C C . GLY A 1 85 ? -14.103 0.177 0.229 1.00 94.25 85 GLY A C 1
ATOM 667 O O . GLY A 1 85 ? -13.891 -0.633 -0.665 1.00 94.25 85 GLY A O 1
ATOM 668 N N . LEU A 1 86 ? -13.799 1.474 0.073 1.00 95.06 86 LEU A N 1
ATOM 669 C CA . LEU A 1 86 ? -13.086 1.968 -1.120 1.00 95.06 86 LEU A CA 1
ATOM 670 C C . LEU A 1 86 ? -11.614 1.538 -1.136 1.00 95.06 86 LEU A C 1
ATOM 672 O O . LEU A 1 86 ? -11.013 1.384 -2.199 1.00 95.06 86 LEU A O 1
ATOM 676 N N . VAL A 1 87 ? -11.040 1.329 0.046 1.00 95.50 87 VAL A N 1
ATOM 677 C CA . VAL A 1 87 ? -9.702 0.771 0.230 1.00 95.50 87 VAL A CA 1
ATOM 678 C C . VAL A 1 87 ? -9.724 -0.254 1.353 1.00 95.50 87 VAL A C 1
ATOM 680 O O . VAL A 1 87 ? -10.483 -0.097 2.308 1.00 95.50 87 VAL A O 1
ATOM 683 N N . VAL A 1 88 ? -8.902 -1.294 1.243 1.00 96.50 88 VAL A N 1
ATOM 684 C CA . VAL A 1 88 ? -8.853 -2.413 2.197 1.00 96.50 88 VAL A CA 1
ATOM 685 C C . VAL A 1 88 ? -7.420 -2.851 2.460 1.00 96.50 88 VAL A C 1
ATOM 687 O O . VAL A 1 88 ? -6.557 -2.724 1.589 1.00 96.50 88 VAL A O 1
ATOM 690 N N . VAL A 1 89 ? -7.154 -3.373 3.658 1.00 98.06 89 VAL A N 1
ATOM 691 C CA . VAL A 1 89 ? -5.837 -3.928 3.987 1.00 98.06 89 VAL A CA 1
ATOM 692 C C . VAL A 1 89 ? -5.719 -5.353 3.445 1.00 98.06 89 VAL A C 1
ATOM 694 O O . VAL A 1 89 ? -6.580 -6.205 3.680 1.00 98.06 89 VAL A O 1
ATOM 697 N N . ARG A 1 90 ? -4.639 -5.612 2.704 1.00 97.88 90 ARG A N 1
ATOM 698 C CA . ARG A 1 90 ? -4.313 -6.906 2.089 1.00 97.88 90 ARG A CA 1
ATOM 699 C C . ARG A 1 90 ? -2.831 -7.200 2.233 1.00 97.88 90 ARG A C 1
ATOM 701 O O . ARG A 1 90 ? -2.029 -6.274 2.150 1.00 97.88 90 ARG A O 1
ATOM 708 N N . CYS A 1 91 ? -2.454 -8.469 2.376 1.00 97.94 91 CYS A N 1
ATOM 709 C CA . CYS A 1 91 ? -1.057 -8.844 2.184 1.00 97.94 91 CYS A CA 1
ATOM 710 C C . CYS A 1 91 ? -0.658 -8.633 0.714 1.00 97.94 91 CYS A C 1
ATOM 712 O O . CYS A 1 91 ? -1.515 -8.632 -0.181 1.00 97.94 91 CYS A O 1
ATOM 714 N N . MET A 1 92 ? 0.634 -8.449 0.442 1.00 95.31 92 MET A N 1
ATOM 715 C CA . MET A 1 92 ? 1.114 -8.198 -0.921 1.00 95.31 92 MET A CA 1
ATOM 716 C C . MET A 1 92 ? 0.759 -9.319 -1.902 1.00 95.31 92 MET A C 1
ATOM 718 O O . MET A 1 92 ? 0.486 -9.037 -3.070 1.00 95.31 92 MET A O 1
ATOM 722 N N . GLU A 1 93 ? 0.702 -10.573 -1.453 1.00 95.50 93 GLU A N 1
ATOM 723 C CA . GLU A 1 93 ? 0.300 -11.705 -2.292 1.00 95.50 93 GLU A CA 1
ATOM 724 C C . GLU A 1 93 ? -1.155 -11.571 -2.771 1.00 95.50 93 GLU A C 1
ATOM 726 O O . GLU A 1 93 ? -1.418 -11.554 -3.980 1.00 95.50 93 GLU A O 1
ATOM 731 N N . CYS A 1 94 ? -2.097 -11.396 -1.839 1.00 95.62 94 CYS A N 1
ATOM 732 C CA . CYS A 1 94 ? -3.511 -11.197 -2.155 1.00 95.62 94 CYS A CA 1
ATOM 733 C C . CYS A 1 94 ? -3.734 -9.915 -2.965 1.00 95.62 94 CYS A C 1
ATOM 735 O O . CYS A 1 94 ? -4.504 -9.923 -3.927 1.00 95.62 94 CYS A O 1
ATOM 737 N N . ASN A 1 95 ? -3.006 -8.840 -2.648 1.00 93.31 95 ASN A N 1
ATOM 738 C CA . ASN A 1 95 ? -3.047 -7.594 -3.408 1.00 93.31 95 ASN A CA 1
ATOM 739 C C . ASN A 1 95 ? -2.619 -7.798 -4.875 1.00 93.31 95 ASN A C 1
ATOM 741 O O . ASN A 1 95 ? -3.326 -7.403 -5.803 1.00 93.31 95 ASN A O 1
ATOM 745 N N . ASN A 1 96 ? -1.501 -8.491 -5.109 1.00 91.19 96 ASN A N 1
ATOM 746 C CA . ASN A 1 96 ? -1.022 -8.807 -6.456 1.00 91.19 96 ASN A CA 1
ATOM 747 C C . ASN A 1 96 ? -2.002 -9.712 -7.220 1.00 91.19 96 ASN A C 1
ATOM 749 O O . ASN A 1 96 ? -2.225 -9.508 -8.416 1.00 91.19 96 ASN A O 1
ATOM 753 N N . LYS A 1 97 ? -2.609 -10.699 -6.547 1.00 90.88 97 LYS A N 1
ATOM 754 C CA . LYS A 1 97 ? -3.638 -11.571 -7.134 1.00 90.88 97 LYS A CA 1
ATOM 755 C C . LYS A 1 97 ? -4.876 -10.772 -7.552 1.00 90.88 97 LYS A C 1
ATOM 757 O O . LYS A 1 97 ? -5.343 -10.925 -8.681 1.00 90.88 97 LYS A O 1
ATOM 762 N N . ALA A 1 98 ? -5.357 -9.878 -6.689 1.00 86.06 98 ALA A N 1
ATOM 763 C CA . ALA A 1 98 ? -6.486 -9.000 -6.984 1.00 86.06 98 ALA A CA 1
ATOM 764 C C . ALA A 1 98 ? -6.180 -8.037 -8.143 1.00 86.06 98 ALA A C 1
ATOM 766 O O . ALA A 1 98 ? -6.999 -7.874 -9.046 1.00 86.06 98 ALA A O 1
ATOM 767 N N . GLY A 1 99 ? -4.982 -7.446 -8.171 1.00 83.38 99 GLY A N 1
ATOM 768 C CA . GLY A 1 99 ? -4.540 -6.573 -9.262 1.00 83.38 99 GLY A CA 1
ATOM 769 C C . GLY A 1 99 ? -4.519 -7.274 -10.624 1.00 83.38 99 GLY A C 1
ATOM 770 O O . GLY A 1 99 ? -5.002 -6.712 -11.609 1.00 83.38 99 GLY A O 1
ATOM 771 N N . LYS A 1 100 ? -4.033 -8.525 -10.677 1.00 80.75 100 LYS A N 1
ATOM 772 C CA . LYS A 1 100 ? -4.068 -9.358 -11.893 1.00 80.75 100 LYS A CA 1
ATOM 773 C C . LYS A 1 100 ? -5.499 -9.627 -12.359 1.00 80.75 100 LYS A C 1
ATOM 775 O O . LYS A 1 100 ? -5.782 -9.455 -13.540 1.00 80.75 100 LYS A O 1
ATOM 780 N N . ALA A 1 101 ? -6.398 -9.989 -11.441 1.00 76.56 101 ALA A N 1
ATOM 781 C CA . ALA A 1 101 ? -7.799 -10.275 -11.762 1.00 76.56 101 ALA A CA 1
ATOM 782 C C . ALA A 1 101 ? -8.546 -9.056 -12.332 1.00 76.56 101 ALA A C 1
ATOM 784 O O . ALA A 1 101 ? -9.409 -9.207 -13.190 1.00 76.56 101 ALA A O 1
ATOM 785 N N . ARG A 1 102 ? -8.185 -7.839 -11.903 1.00 73.31 102 ARG A N 1
ATOM 786 C CA . ARG A 1 102 ? -8.752 -6.584 -12.427 1.00 73.31 102 ARG A CA 1
ATOM 787 C C . ARG A 1 102 ? -8.187 -6.169 -13.795 1.00 73.31 102 ARG A C 1
ATOM 789 O O . ARG A 1 102 ? -8.616 -5.157 -14.336 1.00 73.31 102 ARG A O 1
ATOM 796 N N . GLY A 1 103 ? -7.215 -6.902 -14.345 1.00 61.97 103 GLY A N 1
ATOM 797 C CA . GLY A 1 103 ? -6.600 -6.578 -15.636 1.00 61.97 103 GLY A CA 1
ATOM 798 C C . GLY A 1 103 ? -5.596 -5.419 -15.595 1.00 61.97 103 GLY A C 1
ATOM 799 O O . GLY A 1 103 ? -5.166 -4.962 -16.648 1.00 61.97 103 GLY A O 1
ATOM 800 N N . TYR A 1 104 ? -5.170 -4.969 -14.407 1.00 59.00 104 TYR A N 1
ATOM 801 C CA . TYR A 1 104 ? -4.115 -3.951 -14.252 1.00 59.00 104 TYR A CA 1
ATOM 802 C C . TYR A 1 104 ? -2.696 -4.505 -14.450 1.00 59.00 104 TYR A C 1
ATOM 804 O O . TYR A 1 104 ? -1.711 -3.781 -14.298 1.00 59.00 104 TYR A O 1
ATOM 812 N N . GLY A 1 105 ? -2.567 -5.798 -14.757 1.00 50.78 105 GLY A N 1
ATOM 813 C CA . GLY A 1 105 ? -1.288 -6.383 -15.129 1.00 50.78 105 GLY A CA 1
ATOM 814 C C . GLY A 1 105 ? -0.778 -5.747 -16.417 1.00 50.78 105 GLY A C 1
ATOM 815 O O . GLY A 1 105 ? -1.504 -5.679 -17.406 1.00 50.78 105 GLY A O 1
ATOM 816 N N . VAL A 1 106 ? 0.482 -5.308 -16.416 1.00 46.22 106 VAL A N 1
ATOM 817 C CA . VAL A 1 106 ? 1.197 -4.968 -17.650 1.00 46.22 106 VAL A CA 1
ATOM 818 C C . VAL A 1 106 ? 1.080 -6.178 -18.577 1.00 46.22 106 VAL A C 1
ATOM 820 O O . VAL A 1 106 ? 1.615 -7.242 -18.252 1.00 46.22 106 VAL A O 1
ATOM 823 N N . LYS A 1 107 ? 0.359 -6.045 -19.698 1.00 38.72 107 LYS A N 1
ATOM 824 C CA . LYS A 1 107 ? 0.421 -7.045 -20.765 1.00 38.72 107 LYS A CA 1
ATOM 825 C C . LYS A 1 107 ? 1.876 -7.072 -21.223 1.00 38.72 107 LYS A C 1
ATOM 827 O O . LYS A 1 107 ? 2.383 -6.065 -21.712 1.00 38.72 107 LYS A O 1
ATOM 832 N N . ARG A 1 108 ? 2.577 -8.177 -20.973 1.00 38.53 108 ARG A N 1
ATOM 833 C CA . ARG A 1 108 ? 3.849 -8.421 -21.649 1.00 38.53 108 ARG A CA 1
ATOM 834 C C . ARG A 1 108 ? 3.477 -8.637 -23.108 1.00 38.53 108 ARG A C 1
ATOM 836 O O . ARG A 1 108 ? 2.653 -9.507 -23.361 1.00 38.53 108 ARG A O 1
ATOM 843 N N . ALA A 1 109 ? 3.988 -7.782 -23.988 1.00 37.16 109 ALA A N 1
ATOM 844 C CA . ALA A 1 109 ? 3.938 -8.055 -25.412 1.00 37.16 109 ALA A CA 1
ATOM 845 C C . ALA A 1 109 ? 4.683 -9.376 -25.637 1.00 37.16 109 ALA A C 1
ATOM 847 O O . ALA A 1 109 ? 5.814 -9.536 -25.168 1.00 37.16 109 ALA A O 1
ATOM 848 N N . ASP A 1 110 ? 3.948 -10.319 -26.198 1.00 38.22 110 ASP A N 1
ATOM 849 C CA . ASP A 1 110 ? 4.386 -11.559 -26.822 1.00 38.22 110 ASP A CA 1
ATOM 850 C C . ASP A 1 110 ? 5.329 -11.299 -28.007 1.00 38.22 110 ASP A C 1
ATOM 852 O O . ASP A 1 110 ? 5.138 -10.281 -28.715 1.00 38.22 110 ASP A O 1
#

Secondary structure (DSSP, 8-state):
--EE-TTT--EESSSS-TTTS--PPPTTTTT--HHHHHHHHHHHHH--S-TTT---SSEEEEE-SHHHHHHHHHS---HHHHHTTSEEEEEHHHHHHHHHHTT-S-----